Protein AF-A0A0M2HHV1-F1 (afdb_monomer_lite)

Structure (mmCIF, N/CA/C/O backbone):
data_AF-A0A0M2HHV1-F1
#
_entry.id   AF-A0A0M2HHV1-F1
#
loop_
_atom_site.group_PDB
_atom_site.id
_atom_site.type_symbol
_atom_site.label_atom_id
_atom_site.label_alt_id
_atom_site.label_comp_id
_atom_site.label_asym_id
_atom_site.label_entity_id
_atom_site.label_seq_id
_atom_site.pdbx_PDB_ins_code
_atom_site.Cartn_x
_atom_site.Cartn_y
_atom_site.Cartn_z
_atom_site.occupancy
_atom_site.B_iso_or_equiv
_atom_site.auth_seq_id
_atom_site.auth_comp_id
_atom_site.auth_asym_id
_atom_site.auth_atom_id
_atom_site.pdbx_PDB_model_num
ATOM 1 N N . MET A 1 1 ? -8.635 0.728 20.069 1.00 51.81 1 MET A N 1
ATOM 2 C CA . MET A 1 1 ? -8.249 -0.028 18.863 1.00 51.81 1 MET A CA 1
ATOM 3 C C . MET A 1 1 ? -8.988 0.643 17.720 1.00 51.81 1 MET A C 1
ATOM 5 O O . MET A 1 1 ? -10.207 0.686 17.806 1.00 51.81 1 MET A O 1
ATOM 9 N N . GLY A 1 2 ? -8.301 1.316 16.796 1.00 67.25 2 GLY A N 1
ATOM 10 C CA . GLY A 1 2 ? -8.968 2.044 15.711 1.00 67.25 2 GLY A CA 1
ATOM 11 C C . GLY A 1 2 ? -9.669 1.079 14.755 1.00 67.25 2 GLY A C 1
ATOM 12 O O . GLY A 1 2 ? -9.126 0.018 14.455 1.00 67.25 2 GLY A O 1
ATOM 13 N N . ASP A 1 3 ? -10.875 1.424 14.301 1.00 85.00 3 ASP A N 1
ATOM 14 C CA . ASP A 1 3 ? -11.597 0.637 13.298 1.00 85.00 3 ASP A CA 1
ATOM 15 C C . ASP A 1 3 ? -10.883 0.791 11.947 1.00 85.00 3 ASP A C 1
ATOM 17 O O . ASP A 1 3 ? -11.002 1.828 11.281 1.00 85.00 3 ASP A O 1
ATOM 21 N N . ALA A 1 4 ? -10.108 -0.222 11.553 1.00 86.75 4 ALA A N 1
ATOM 22 C CA . ALA A 1 4 ? -9.531 -0.302 10.218 1.00 86.75 4 ALA A CA 1
ATOM 23 C C . ALA A 1 4 ? -10.660 -0.425 9.185 1.00 86.75 4 ALA A C 1
ATOM 25 O O . ALA A 1 4 ? -11.493 -1.327 9.257 1.00 86.75 4 ALA A O 1
ATOM 26 N N . VAL A 1 5 ? -10.699 0.502 8.230 1.00 92.12 5 VAL A N 1
ATOM 27 C CA . VAL A 1 5 ? -11.721 0.556 7.172 1.00 92.12 5 VAL A CA 1
ATOM 28 C C . VAL A 1 5 ? -11.201 0.048 5.832 1.00 92.12 5 VAL A C 1
ATOM 30 O O . VAL A 1 5 ? -11.993 -0.363 4.988 1.00 92.12 5 VAL A O 1
ATOM 33 N N . ILE A 1 6 ? -9.882 0.061 5.628 1.00 90.38 6 ILE A N 1
ATOM 34 C CA . ILE A 1 6 ? -9.223 -0.533 4.462 1.00 90.38 6 ILE A CA 1
ATOM 35 C C . ILE A 1 6 ? -8.009 -1.308 4.964 1.00 90.38 6 ILE A C 1
ATOM 37 O O . ILE A 1 6 ? -7.203 -0.768 5.720 1.00 90.38 6 ILE A O 1
ATOM 41 N N . GLN A 1 7 ? -7.874 -2.551 4.511 1.00 92.31 7 GLN A N 1
ATOM 42 C CA . GLN A 1 7 ? -6.716 -3.400 4.761 1.00 92.31 7 GLN A CA 1
ATOM 43 C C . GLN A 1 7 ? -6.268 -4.010 3.436 1.00 92.31 7 GLN A C 1
ATOM 45 O O . GLN A 1 7 ? -7.072 -4.560 2.683 1.00 92.31 7 GLN A O 1
ATOM 50 N N . ILE A 1 8 ? -4.988 -3.850 3.132 1.00 93.19 8 ILE A N 1
ATOM 51 C CA . ILE A 1 8 ? -4.328 -4.353 1.937 1.00 93.19 8 ILE A CA 1
ATOM 52 C C . ILE A 1 8 ? -3.099 -5.112 2.407 1.00 93.19 8 ILE A C 1
ATOM 54 O O . ILE A 1 8 ? -2.315 -4.586 3.194 1.00 93.19 8 ILE A O 1
ATOM 58 N N . GLU A 1 9 ? -2.923 -6.319 1.889 1.00 94.81 9 GLU A N 1
ATOM 59 C CA . GLU A 1 9 ? -1.775 -7.164 2.185 1.00 94.81 9 GLU A CA 1
ATOM 60 C C . GLU A 1 9 ? -1.129 -7.599 0.874 1.00 94.81 9 GLU A C 1
ATOM 62 O O . GLU A 1 9 ? -1.807 -8.038 -0.059 1.00 94.81 9 GLU A O 1
ATOM 67 N N . GLN A 1 10 ? 0.191 -7.453 0.802 1.00 95.25 10 GLN A N 1
ATOM 68 C CA . GLN A 1 10 ? 1.046 -7.922 -0.281 1.00 95.25 10 GLN A CA 1
ATOM 69 C C . GLN A 1 10 ? 0.575 -7.487 -1.678 1.00 95.25 10 GLN A C 1
ATOM 71 O O . GLN A 1 10 ? 0.714 -8.223 -2.660 1.00 95.25 10 GLN A O 1
ATOM 76 N N . LEU A 1 11 ? 0.049 -6.264 -1.812 1.00 91.38 11 LEU A N 1
ATOM 77 C CA . LEU A 1 11 ? -0.432 -5.774 -3.099 1.00 91.38 11 LEU A CA 1
ATOM 78 C C . LEU A 1 11 ? 0.723 -5.651 -4.093 1.00 91.38 11 LEU A C 1
ATOM 80 O O . LEU A 1 11 ? 1.697 -4.921 -3.891 1.00 91.38 11 LEU A O 1
ATOM 84 N N . THR A 1 12 ? 0.575 -6.343 -5.215 1.00 92.44 12 THR A N 1
ATOM 85 C CA . THR A 1 12 ? 1.486 -6.261 -6.352 1.00 92.44 12 THR A CA 1
ATOM 86 C C . THR A 1 12 ? 0.772 -5.649 -7.549 1.00 92.44 12 THR A C 1
ATOM 88 O O . THR A 1 12 ? -0.428 -5.831 -7.758 1.00 92.44 12 THR A O 1
ATOM 91 N N . LYS A 1 13 ? 1.510 -4.881 -8.351 1.00 89.06 13 LYS A N 1
ATOM 92 C CA . LYS A 1 13 ? 0.995 -4.278 -9.582 1.00 89.06 13 LYS A CA 1
ATOM 93 C C . LYS A 1 13 ? 2.084 -4.286 -10.633 1.00 89.06 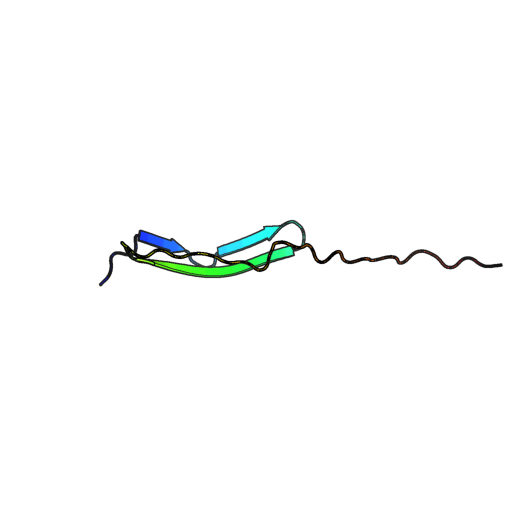13 LYS A C 1
ATOM 95 O O . LYS A 1 13 ? 3.168 -3.768 -10.388 1.00 89.06 13 LYS A O 1
ATOM 100 N N . SER A 1 14 ? 1.761 -4.800 -11.813 1.00 91.12 14 SER A N 1
ATOM 101 C CA . SER A 1 14 ? 2.656 -4.814 -12.969 1.00 91.12 14 SER A CA 1
ATOM 102 C C . SER A 1 14 ? 1.983 -4.201 -14.193 1.00 91.12 14 SER A C 1
ATOM 104 O O . SER A 1 14 ? 0.771 -4.318 -14.375 1.00 91.12 14 SER A O 1
ATOM 106 N N . TYR A 1 15 ? 2.790 -3.564 -15.037 1.00 87.38 15 TYR A N 1
ATOM 107 C CA . TYR A 1 15 ? 2.437 -3.042 -16.351 1.00 87.38 15 TYR A CA 1
ATOM 108 C C . TYR A 1 15 ? 3.400 -3.645 -17.379 1.00 87.38 15 TYR A C 1
ATOM 110 O O . TYR A 1 15 ? 4.551 -3.224 -17.503 1.00 87.38 15 TYR A O 1
ATOM 118 N N . GLY A 1 16 ? 2.947 -4.673 -18.099 1.00 90.12 16 GLY A N 1
ATOM 119 C CA . GLY A 1 16 ? 3.819 -5.446 -18.986 1.00 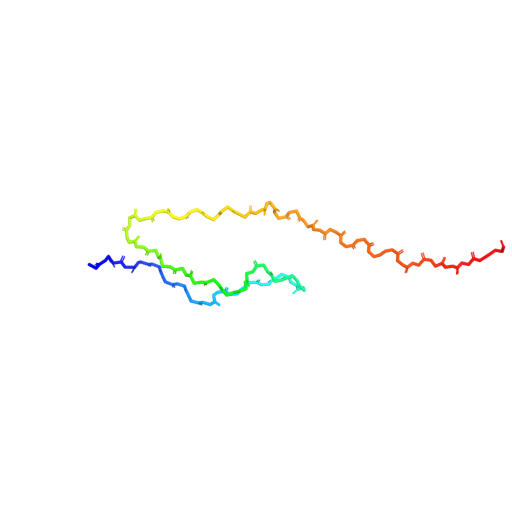90.12 16 GLY A CA 1
ATOM 120 C C . GLY A 1 16 ? 4.991 -6.059 -18.212 1.00 90.12 16 GLY A C 1
ATOM 121 O O . GLY A 1 16 ? 4.779 -6.793 -17.251 1.00 90.12 16 GLY A O 1
ATOM 122 N N . ARG A 1 17 ? 6.225 -5.731 -18.616 1.00 90.44 17 ARG A N 1
ATOM 123 C CA . ARG A 1 17 ? 7.461 -6.191 -17.951 1.00 90.44 17 ARG A CA 1
ATOM 124 C C . ARG A 1 17 ? 7.849 -5.361 -16.718 1.00 90.44 17 ARG A C 1
ATOM 126 O O . ARG A 1 17 ? 8.748 -5.755 -15.986 1.00 90.44 17 ARG A O 1
ATOM 133 N N . PHE A 1 18 ? 7.199 -4.222 -16.488 1.00 88.00 18 PHE A N 1
ATOM 134 C CA . PHE A 1 18 ? 7.519 -3.326 -15.381 1.00 88.00 18 PHE A CA 1
ATOM 135 C C . PHE A 1 18 ? 6.668 -3.647 -14.150 1.00 88.00 18 PHE A C 1
ATOM 137 O O . PHE A 1 18 ? 5.440 -3.663 -14.226 1.00 88.00 18 PHE A O 1
ATOM 144 N N . GLN A 1 19 ? 7.305 -3.865 -13.001 1.00 86.38 19 GLN A N 1
ATOM 145 C CA . GLN A 1 19 ? 6.611 -4.098 -11.736 1.00 86.38 19 GLN A CA 1
ATOM 146 C C . GLN A 1 19 ? 6.518 -2.786 -10.945 1.00 86.38 19 GLN A C 1
ATOM 148 O O . GLN A 1 19 ? 7.502 -2.342 -10.356 1.00 86.38 19 GLN A O 1
ATOM 153 N N . ALA A 1 20 ? 5.328 -2.183 -10.942 1.00 85.69 20 ALA A N 1
ATOM 154 C CA . ALA A 1 20 ? 5.035 -0.900 -10.306 1.00 85.69 20 ALA A CA 1
ATOM 155 C C . ALA A 1 20 ? 4.856 -0.988 -8.785 1.00 85.69 20 ALA A C 1
ATOM 157 O O . ALA A 1 20 ? 5.239 -0.059 -8.086 1.00 85.69 20 ALA A O 1
ATOM 158 N N . LEU A 1 21 ? 4.290 -2.083 -8.270 1.00 87.62 21 LEU A N 1
ATOM 159 C CA . LEU A 1 21 ? 4.197 -2.350 -6.830 1.00 87.62 21 LEU A CA 1
ATOM 160 C C . LEU A 1 21 ? 4.699 -3.766 -6.538 1.00 87.62 21 LEU A C 1
ATOM 162 O O . LEU A 1 21 ? 4.306 -4.720 -7.219 1.00 87.62 21 LEU A O 1
ATOM 166 N N . LYS A 1 22 ? 5.563 -3.893 -5.526 1.00 87.12 22 LYS A N 1
ATOM 167 C CA . LYS A 1 22 ? 6.248 -5.137 -5.143 1.00 87.12 22 LYS A CA 1
ATOM 168 C C . LYS A 1 22 ? 5.902 -5.572 -3.712 1.00 87.12 22 LYS A C 1
ATOM 170 O O . LYS A 1 22 ? 6.802 -5.732 -2.901 1.00 87.12 22 LYS A O 1
ATOM 175 N N . GLY A 1 23 ? 4.615 -5.742 -3.411 1.00 88.25 23 GLY A N 1
ATOM 176 C CA . GLY A 1 23 ? 4.162 -6.171 -2.085 1.00 88.25 23 GLY A CA 1
ATOM 177 C C . GLY A 1 23 ? 3.981 -4.981 -1.148 1.00 88.25 23 GLY A C 1
ATOM 178 O O . GLY A 1 23 ? 4.842 -4.686 -0.329 1.00 88.25 23 GLY A O 1
ATOM 179 N N . LEU A 1 24 ? 2.869 -4.269 -1.321 1.00 88.44 24 LEU A N 1
ATOM 180 C CA . LEU A 1 24 ? 2.454 -3.172 -0.452 1.00 88.44 24 LEU A CA 1
ATOM 181 C C . LEU A 1 24 ? 1.453 -3.688 0.587 1.00 88.44 24 LEU A C 1
ATOM 183 O O . LEU A 1 24 ? 0.383 -4.171 0.213 1.00 88.44 24 LEU A O 1
ATOM 187 N N . ASP A 1 25 ? 1.787 -3.515 1.864 1.00 91.25 25 ASP A N 1
ATOM 188 C CA . ASP A 1 25 ? 0.857 -3.658 2.983 1.00 91.25 25 ASP A CA 1
ATOM 189 C C . ASP A 1 25 ? 0.360 -2.262 3.398 1.00 91.25 25 ASP A C 1
ATOM 191 O O . ASP A 1 25 ? 1.158 -1.336 3.565 1.00 91.25 25 ASP A O 1
ATOM 195 N N . LEU A 1 26 ? -0.955 -2.082 3.533 1.00 90.31 26 LEU A N 1
ATOM 196 C CA . LEU A 1 26 ? -1.571 -0.812 3.927 1.00 90.31 26 LEU A CA 1
ATOM 197 C C . LEU A 1 26 ? -2.773 -1.064 4.834 1.00 90.31 26 LEU A C 1
ATOM 199 O O . LEU A 1 26 ? -3.705 -1.768 4.454 1.00 90.31 26 LEU A O 1
ATOM 203 N N . THR A 1 27 ? -2.805 -0.370 5.967 1.00 91.88 27 THR A N 1
ATOM 204 C CA . THR A 1 27 ? -3.978 -0.299 6.841 1.00 91.88 27 THR A CA 1
ATOM 205 C C . THR A 1 27 ? -4.412 1.152 6.969 1.00 91.88 27 THR A C 1
ATOM 207 O O . THR A 1 27 ? -3.614 2.010 7.343 1.00 91.88 27 THR A O 1
ATOM 210 N N . VAL A 1 28 ? -5.676 1.433 6.656 1.00 90.31 28 VAL A N 1
ATOM 211 C CA . VAL A 1 28 ? -6.284 2.756 6.820 1.00 90.31 28 VAL A CA 1
ATOM 212 C C . VAL A 1 28 ? -7.346 2.678 7.900 1.00 90.31 28 VAL A C 1
ATOM 214 O O . VAL A 1 28 ? -8.309 1.919 7.779 1.00 90.31 28 VAL A O 1
ATOM 217 N N . GLU A 1 29 ? -7.187 3.490 8.940 1.00 91.56 29 GLU A N 1
ATOM 218 C CA . GLU A 1 29 ? -8.182 3.633 9.999 1.00 91.56 29 GLU A CA 1
ATOM 219 C C . GLU A 1 29 ? -9.258 4.658 9.628 1.00 91.56 29 GLU A C 1
ATOM 221 O O . GLU A 1 29 ? -9.046 5.582 8.835 1.00 91.56 29 GLU A O 1
ATOM 226 N N . LYS A 1 30 ? -10.443 4.511 10.220 1.00 89.94 30 LYS A N 1
ATOM 227 C CA . LYS A 1 30 ? -11.559 5.434 10.017 1.00 89.94 30 LYS A CA 1
ATOM 228 C C . LYS A 1 30 ? -11.152 6.883 10.316 1.00 89.94 30 LYS A C 1
ATOM 230 O O . LYS A 1 30 ? -10.659 7.194 11.395 1.00 89.94 30 LYS A O 1
ATOM 235 N N . GLY A 1 31 ? -11.425 7.785 9.371 1.00 87.81 31 GLY A N 1
ATOM 236 C CA . GLY A 1 31 ? -11.117 9.215 9.502 1.00 87.81 31 GLY A CA 1
ATOM 237 C C . GLY A 1 31 ? -9.699 9.608 9.076 1.00 87.81 31 GLY A C 1
ATOM 238 O O . GLY A 1 31 ? -9.385 10.795 9.090 1.00 87.81 31 GLY A O 1
ATOM 239 N N . GLN A 1 32 ? -8.860 8.653 8.657 1.00 81.94 32 GLN A N 1
ATOM 240 C CA . GLN A 1 32 ? -7.563 8.943 8.049 1.00 81.94 32 GLN A CA 1
ATOM 241 C C . GLN A 1 32 ? -7.679 9.125 6.533 1.00 81.94 32 GLN A C 1
ATOM 243 O O . GLN A 1 32 ? -8.413 8.407 5.853 1.00 81.94 32 GLN A O 1
ATOM 248 N N . VAL A 1 33 ? -6.902 10.066 5.996 1.00 79.12 33 VAL A N 1
ATOM 249 C CA . VAL A 1 33 ? -6.755 10.288 4.554 1.00 79.12 33 VAL A CA 1
ATOM 250 C C . VAL A 1 33 ? -5.318 9.964 4.170 1.00 79.12 33 VAL A C 1
ATOM 252 O O . VAL A 1 33 ? -4.386 10.589 4.670 1.00 79.12 33 VAL A O 1
ATOM 255 N N . HIS A 1 34 ? -5.148 8.995 3.273 1.00 75.31 34 HIS A N 1
ATOM 256 C CA . HIS A 1 34 ? -3.848 8.605 2.728 1.00 75.31 34 HIS A CA 1
ATOM 257 C C . HIS A 1 34 ? -3.763 9.051 1.269 1.00 75.31 34 HIS A C 1
ATOM 259 O O . HIS A 1 34 ? -4.625 8.710 0.460 1.00 75.31 34 HIS A O 1
ATOM 265 N N . GLY A 1 35 ? -2.738 9.835 0.936 1.00 70.38 35 GLY A N 1
ATOM 266 C CA . GLY A 1 35 ? -2.451 10.269 -0.429 1.00 70.38 35 GLY A CA 1
ATOM 267 C C . GLY A 1 35 ? -1.235 9.531 -0.975 1.00 70.38 35 GLY A C 1
ATOM 268 O O . GLY A 1 3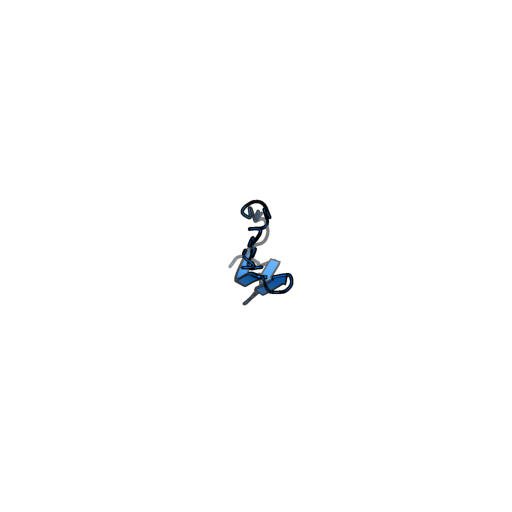5 ? -0.143 9.654 -0.425 1.00 70.38 35 GLY A O 1
ATOM 269 N N . PHE A 1 36 ? -1.405 8.788 -2.067 1.00 70.25 36 PHE A N 1
ATOM 270 C CA . PHE A 1 36 ? -0.281 8.189 -2.783 1.00 70.25 36 PHE A CA 1
ATOM 271 C C . PHE A 1 36 ? 0.292 9.202 -3.772 1.00 70.25 36 PHE A C 1
ATOM 273 O O . PHE A 1 36 ? -0.337 9.513 -4.782 1.00 70.25 36 PHE A O 1
ATOM 280 N N . LEU A 1 37 ? 1.494 9.704 -3.490 1.00 64.00 37 LEU A N 1
ATOM 281 C CA . LEU A 1 37 ? 2.263 10.515 -4.427 1.00 64.00 37 LEU A CA 1
ATOM 282 C C . LEU A 1 37 ? 3.347 9.627 -5.052 1.00 64.00 37 LEU A C 1
ATOM 284 O O . LEU A 1 37 ? 4.361 9.331 -4.424 1.00 64.00 37 LEU A O 1
ATOM 288 N N . GLY A 1 38 ? 3.106 9.138 -6.268 1.00 58.62 38 GLY A N 1
ATOM 289 C CA . GLY A 1 38 ? 4.132 8.428 -7.033 1.00 58.62 38 GLY A CA 1
ATOM 290 C C . GLY A 1 38 ? 5.083 9.414 -7.720 1.00 58.62 38 GLY A C 1
ATOM 291 O O . GLY A 1 38 ? 4.648 10.524 -8.046 1.00 58.62 38 GLY A O 1
ATOM 292 N N . PRO A 1 39 ? 6.348 9.036 -8.003 1.00 52.81 39 PRO A N 1
ATOM 293 C CA . PRO A 1 39 ? 7.103 9.736 -9.034 1.00 52.81 39 PRO A CA 1
ATOM 294 C C . PRO A 1 39 ? 6.230 9.740 -10.290 1.00 52.81 39 PRO A C 1
ATOM 296 O O . PRO A 1 39 ? 5.610 8.719 -10.606 1.00 52.81 39 PRO A O 1
ATOM 299 N N . ASN A 1 40 ? 6.109 10.897 -10.948 1.00 53.19 40 ASN A N 1
ATOM 300 C CA . ASN A 1 40 ? 5.375 11.028 -12.207 1.00 53.19 40 ASN A CA 1
ATOM 301 C C . ASN A 1 40 ? 5.665 9.788 -13.059 1.00 53.19 40 ASN A C 1
ATOM 303 O O . ASN A 1 40 ? 6.830 9.411 -13.161 1.00 53.19 40 ASN A O 1
ATOM 307 N N . GLY A 1 41 ? 4.644 9.143 -13.634 1.00 48.62 41 GLY A N 1
ATOM 308 C CA . GLY A 1 41 ? 4.780 7.944 -14.478 1.00 48.62 41 GLY A CA 1
ATOM 309 C C . GLY A 1 41 ? 5.520 8.194 -15.802 1.00 48.62 41 GLY A C 1
ATOM 310 O O . GLY A 1 41 ? 5.096 7.707 -16.850 1.00 48.62 41 GLY A O 1
ATOM 311 N N . GLY A 1 42 ? 6.583 9.001 -15.763 1.00 48.19 42 GLY A N 1
ATOM 312 C CA . GLY A 1 42 ? 7.575 9.194 -16.793 1.00 48.19 42 GLY A CA 1
ATOM 313 C C . GLY A 1 42 ? 8.250 7.861 -17.021 1.00 48.19 42 GLY A C 1
ATOM 314 O O . GLY A 1 42 ? 8.941 7.314 -16.169 1.00 48.19 42 GLY A O 1
ATOM 315 N N . ARG A 1 43 ? 7.938 7.298 -18.171 1.00 54.12 43 ARG A N 1
ATOM 316 C CA . ARG A 1 43 ? 8.523 6.071 -18.670 1.00 54.12 43 ARG A CA 1
ATOM 317 C C . ARG A 1 43 ? 10.024 6.325 -18.832 1.00 54.12 43 ARG A C 1
ATOM 319 O O . ARG A 1 43 ? 10.386 7.240 -19.565 1.00 54.12 43 ARG A O 1
ATOM 326 N N . GLU A 1 44 ? 10.873 5.534 -18.183 1.00 53.56 44 GLU A N 1
ATOM 327 C CA . GLU A 1 44 ? 12.258 5.371 -18.632 1.00 53.56 44 GLU A CA 1
ATOM 328 C C . GLU A 1 44 ? 12.157 4.661 -19.989 1.00 53.56 44 GLU A C 1
ATOM 330 O O . GLU A 1 44 ? 11.729 3.507 -20.081 1.00 53.56 44 GLU A O 1
ATOM 335 N N . VAL A 1 45 ? 12.379 5.400 -21.072 1.00 56.44 45 VAL A N 1
ATOM 336 C CA . VAL A 1 45 ? 12.476 4.823 -22.412 1.00 56.44 45 VAL A CA 1
ATOM 337 C C . VAL A 1 45 ? 13.843 4.160 -22.496 1.00 56.44 45 VAL A C 1
ATOM 339 O O . VAL A 1 45 ? 14.837 4.840 -22.731 1.00 56.44 45 VAL A O 1
ATOM 342 N N . ASP A 1 46 ? 13.887 2.840 -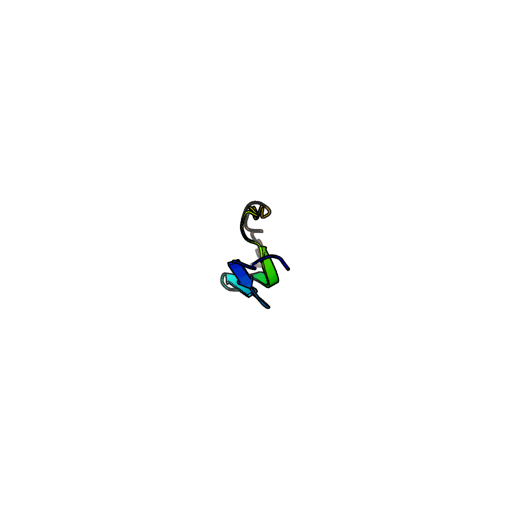22.305 1.00 54.38 46 ASP A N 1
ATOM 343 C CA . ASP A 1 46 ? 15.044 2.020 -22.672 1.00 54.38 46 ASP A CA 1
ATOM 344 C C . ASP A 1 46 ? 15.278 2.194 -24.179 1.00 54.38 46 ASP A C 1
ATOM 346 O O . ASP A 1 46 ? 14.601 1.584 -25.012 1.00 54.38 46 ASP A O 1
ATOM 350 N N . HIS A 1 47 ? 16.197 3.083 -24.549 1.00 49.50 47 HIS A N 1
ATOM 351 C CA . HIS A 1 47 ? 16.621 3.242 -25.932 1.00 49.50 47 HIS A CA 1
ATOM 352 C C . HIS A 1 47 ? 17.612 2.122 -26.265 1.00 49.50 47 HIS A C 1
ATOM 354 O O . HIS A 1 47 ? 18.820 2.337 -26.316 1.00 49.50 47 HIS A O 1
ATOM 360 N N . ASP A 1 48 ? 17.107 0.905 -26.471 1.00 62.41 48 ASP A N 1
ATOM 361 C CA . ASP A 1 48 ? 17.898 -0.137 -27.119 1.00 62.41 48 ASP A CA 1
ATOM 362 C C . ASP A 1 48 ? 17.960 0.168 -28.622 1.00 62.41 48 ASP A C 1
ATOM 364 O O . ASP A 1 48 ? 17.036 -0.119 -29.383 1.00 62.41 48 ASP A O 1
ATOM 368 N N . SER A 1 49 ? 19.041 0.826 -29.039 1.00 53.75 49 SER A N 1
ATOM 369 C CA . SER A 1 49 ? 19.384 1.022 -30.451 1.00 53.75 49 SER A CA 1
ATOM 370 C C . SER A 1 49 ? 20.654 0.243 -30.789 1.00 53.75 49 SER A C 1
ATOM 372 O O . SER A 1 49 ? 21.701 0.791 -31.122 1.00 53.75 49 SER A O 1
ATOM 374 N N . GLY A 1 50 ? 20.556 -1.082 -30.700 1.00 61.5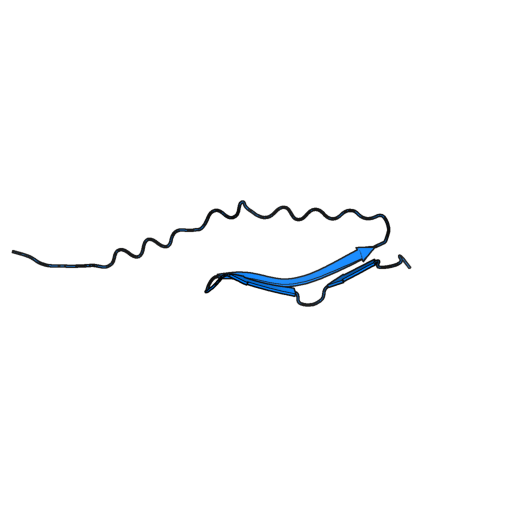3 50 GLY A N 1
ATOM 375 C CA . GLY A 1 50 ? 21.492 -2.010 -31.323 1.00 61.53 50 GLY A CA 1
ATOM 376 C C . GLY A 1 50 ? 21.029 -2.441 -32.719 1.00 61.53 50 GLY A C 1
ATOM 377 O O . GLY A 1 50 ? 20.354 -3.454 -32.845 1.00 61.53 50 GLY A O 1
ATOM 378 N N . ALA A 1 51 ? 21.417 -1.710 -33.769 1.00 54.62 51 ALA A N 1
ATOM 379 C CA . ALA A 1 51 ? 21.487 -2.173 -35.168 1.00 54.62 51 ALA A CA 1
ATOM 380 C C . ALA A 1 51 ? 22.179 -1.077 -36.003 1.00 54.62 51 ALA A C 1
ATOM 382 O O . ALA A 1 51 ? 21.812 0.082 -35.897 1.00 54.62 51 ALA A O 1
ATOM 383 N N . ALA A 1 52 ? 23.163 -1.294 -36.867 1.00 53.38 52 ALA A N 1
ATOM 384 C CA . ALA A 1 52 ? 23.909 -2.465 -37.279 1.00 53.38 52 ALA A CA 1
ATOM 385 C C . ALA A 1 52 ? 25.239 -1.939 -37.848 1.00 53.38 52 ALA A C 1
ATOM 387 O O . ALA A 1 52 ? 25.281 -0.891 -38.495 1.00 53.38 52 ALA A O 1
ATOM 388 N N . ARG A 1 53 ? 26.330 -2.673 -37.629 1.00 56.59 53 ARG A N 1
ATOM 389 C CA . ARG A 1 53 ? 27.542 -2.507 -38.431 1.00 56.59 53 ARG A CA 1
ATOM 390 C C . ARG A 1 53 ? 27.247 -2.918 -39.873 1.00 56.59 53 ARG A C 1
ATOM 392 O O . ARG A 1 53 ? 26.888 -4.069 -40.099 1.00 56.59 53 ARG A O 1
ATOM 399 N N . ALA A 1 54 ? 27.494 -2.023 -40.821 1.00 52.41 54 ALA A N 1
ATOM 400 C CA . ALA A 1 54 ? 27.868 -2.383 -42.183 1.00 52.41 54 ALA A CA 1
ATOM 401 C C . ALA A 1 54 ? 28.762 -1.279 -42.770 1.00 52.41 54 ALA A C 1
ATOM 403 O O . ALA A 1 54 ? 28.366 -0.116 -42.815 1.00 52.41 54 ALA A O 1
ATOM 404 N N . SER A 1 55 ? 29.978 -1.679 -43.151 1.00 39.22 55 SER A N 1
ATOM 405 C CA . SER A 1 55 ? 30.970 -0.934 -43.946 1.00 39.22 55 SER A CA 1
ATOM 406 C C . SER A 1 55 ?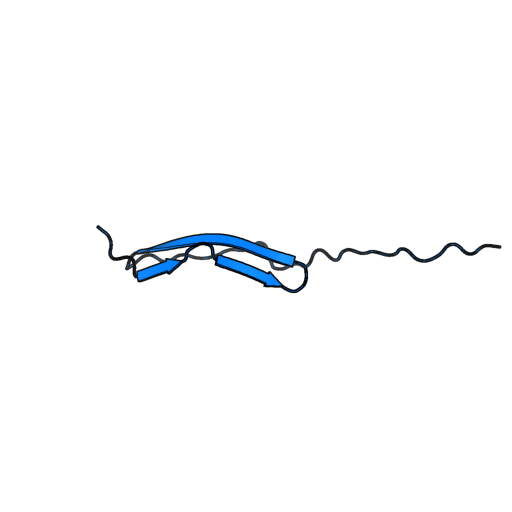 30.423 -0.592 -45.354 1.00 39.22 55 SER A C 1
ATOM 408 O O . SER A 1 55 ? 29.305 -1.011 -45.670 1.00 39.22 55 SER A O 1
ATOM 410 N N . PRO A 1 56 ? 31.141 0.147 -46.225 1.00 58.41 56 PRO A N 1
ATOM 411 C CA . PRO A 1 56 ? 32.527 -0.113 -46.653 1.00 58.41 56 PRO A CA 1
ATOM 412 C C . PRO A 1 56 ? 33.592 0.781 -46.004 1.00 58.41 56 PRO A C 1
ATOM 414 O O . PRO A 1 56 ? 33.299 1.961 -45.716 1.00 58.41 56 PRO A O 1
#

Radius of gyration: 20.5 Å; chains: 1; bounding box: 44×19×66 Å

InterPro domains:
  IPR027417 P-loop containing nucleoside triphosphate hydrolase [G3DSA:3.40.50.300] (1-42)
  IPR027417 P-loop containing nucleoside triphosphate hydrolase [SSF52540] (7-41)
  IPR050763 ABC transporter ATP-binding component [PTHR42711] (4-41)

Organism: NCBI:txid69369

Secondary structure (DSSP, 8-state):
---EEEEEEEEEEEETTEEEEEEEEEEEETT-------------------------

Foldseek 3Di:
DFAFPDWDWQDWDDDVVRTPDGTDTDTDGPPDDDDDDDDPVPDPPPPPPDDDDDDD

pLDDT: mean 74.79, std 17.15, range [39.22, 95.25]

Sequence (56 aa):
MGDAVIQIEQLTKSYGRFQALKGLDLTVEKGQVHGFLGPNGGREVDHDSGAARASP